Protein AF-A0A945WQ54-F1 (afdb_monomer_lite)

Structure (mmCIF, N/CA/C/O backbone):
data_AF-A0A945WQ54-F1
#
_entry.id   AF-A0A945WQ54-F1
#
loop_
_atom_site.group_PDB
_atom_site.id
_atom_site.type_symbol
_atom_site.label_atom_id
_atom_site.label_alt_id
_atom_site.label_comp_id
_atom_site.label_asym_id
_atom_site.label_entity_id
_atom_site.label_seq_id
_atom_site.pdbx_PDB_ins_code
_atom_site.Cartn_x
_atom_site.Cartn_y
_atom_site.Cartn_z
_atom_site.occupancy
_atom_site.B_iso_or_equiv
_atom_site.auth_seq_id
_atom_site.auth_comp_id
_atom_site.auth_asym_id
_atom_site.auth_atom_id
_atom_site.pdbx_PDB_model_num
ATOM 1 N N . MET A 1 1 ? -15.028 12.117 23.811 1.00 63.16 1 MET A N 1
ATOM 2 C CA . MET A 1 1 ? -15.767 10.843 23.907 1.00 63.16 1 MET A CA 1
ATOM 3 C C . MET A 1 1 ? -15.469 10.077 22.634 1.00 63.16 1 MET A C 1
ATOM 5 O O . MET A 1 1 ? -15.585 10.679 21.576 1.00 63.16 1 MET A O 1
ATOM 9 N N . THR A 1 2 ? -14.980 8.842 22.736 1.00 69.38 2 THR A N 1
ATOM 10 C CA . THR A 1 2 ? -14.666 7.992 21.578 1.00 69.38 2 THR A CA 1
ATOM 11 C C . THR A 1 2 ? -15.827 7.036 21.381 1.00 69.38 2 THR A C 1
ATOM 13 O O . THR A 1 2 ? -16.136 6.273 22.289 1.00 69.38 2 THR A O 1
ATOM 16 N N . THR A 1 3 ? -16.487 7.090 20.230 1.00 81.31 3 THR A N 1
ATOM 17 C CA . THR A 1 3 ? -17.668 6.252 19.987 1.00 81.31 3 THR A CA 1
ATOM 18 C C . THR A 1 3 ? -17.301 4.894 19.394 1.00 81.31 3 THR A C 1
ATOM 20 O O . THR A 1 3 ? -16.315 4.756 18.669 1.00 81.31 3 THR A O 1
ATOM 23 N N . ALA A 1 4 ? -18.127 3.883 19.672 1.00 82.81 4 ALA A N 1
ATOM 24 C CA . ALA A 1 4 ? -18.009 2.559 19.066 1.00 82.81 4 ALA A CA 1
ATOM 25 C C . ALA A 1 4 ? -17.990 2.628 17.527 1.00 82.81 4 ALA A C 1
ATOM 27 O O . ALA A 1 4 ? -17.163 1.991 16.875 1.00 82.81 4 ALA A O 1
ATOM 28 N N . GLU A 1 5 ? -18.857 3.464 16.950 1.00 84.94 5 GLU A N 1
ATOM 29 C CA . GLU A 1 5 ? -18.922 3.701 15.506 1.00 84.94 5 GLU A CA 1
ATOM 30 C C . GLU A 1 5 ? -17.626 4.282 14.938 1.00 84.94 5 GLU A C 1
ATOM 32 O O . GLU A 1 5 ? -17.179 3.833 13.886 1.00 84.94 5 GLU A O 1
ATOM 37 N N . GLU A 1 6 ? -16.977 5.227 15.627 1.00 84.69 6 GLU A N 1
ATOM 38 C CA . GLU A 1 6 ? -15.687 5.765 15.177 1.00 84.69 6 GLU A CA 1
ATOM 39 C C . GLU A 1 6 ? -14.599 4.691 15.114 1.00 84.69 6 GLU A C 1
ATOM 41 O O . GLU A 1 6 ? -13.815 4.671 14.166 1.00 84.69 6 GLU A O 1
ATOM 46 N N . VAL A 1 7 ? -14.543 3.802 16.109 1.00 86.50 7 VAL A N 1
ATOM 47 C CA . VAL A 1 7 ? -13.551 2.717 16.169 1.00 86.50 7 VAL A CA 1
ATOM 48 C C . VAL A 1 7 ? -13.781 1.717 15.035 1.00 86.50 7 VAL A C 1
ATOM 50 O O . VAL A 1 7 ? -12.836 1.335 14.345 1.00 86.50 7 VAL A O 1
ATOM 53 N N . ILE A 1 8 ? -15.039 1.347 14.791 1.00 87.19 8 ILE A N 1
ATOM 54 C CA . ILE A 1 8 ? -15.426 0.438 13.704 1.00 87.19 8 ILE A CA 1
ATOM 55 C C . ILE A 1 8 ? -15.123 1.073 12.341 1.00 87.19 8 ILE A C 1
ATOM 57 O O . ILE A 1 8 ? -14.485 0.449 11.495 1.00 87.19 8 ILE A O 1
ATOM 61 N N . ALA A 1 9 ? -15.500 2.339 12.144 1.00 87.81 9 ALA A N 1
ATOM 62 C CA . ALA A 1 9 ? -15.244 3.061 10.902 1.00 87.81 9 ALA A CA 1
ATOM 63 C C . ALA A 1 9 ? -13.743 3.249 10.633 1.00 87.81 9 ALA A C 1
ATOM 65 O O . ALA A 1 9 ? -13.315 3.256 9.477 1.00 87.81 9 ALA A O 1
ATOM 66 N N . LEU A 1 10 ? -12.932 3.411 11.68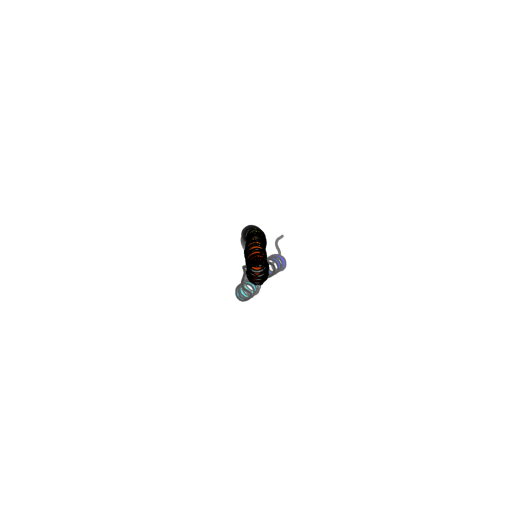4 1.00 87.50 10 LEU A N 1
ATOM 67 C CA . LEU A 1 10 ? -11.479 3.455 11.567 1.00 87.50 10 LEU A CA 1
ATOM 68 C C . LEU A 1 10 ? -10.925 2.088 11.151 1.00 87.50 10 LEU A C 1
ATOM 70 O O . LEU A 1 10 ? -10.121 2.032 10.225 1.00 87.50 10 LEU A O 1
ATOM 74 N N . ALA A 1 11 ? -11.394 0.999 11.765 1.00 86.06 11 ALA A N 1
ATOM 75 C CA . ALA A 1 11 ? -10.991 -0.357 11.400 1.00 86.06 11 ALA A CA 1
ATOM 76 C C . ALA A 1 11 ? -11.341 -0.702 9.938 1.00 86.06 11 ALA A C 1
ATOM 78 O O . ALA A 1 11 ? -10.499 -1.244 9.227 1.00 86.06 11 ALA A O 1
ATOM 79 N N . GLU A 1 12 ? -12.529 -0.315 9.453 1.00 87.50 12 GLU A N 1
ATOM 80 C CA . GLU A 1 12 ? -12.957 -0.512 8.054 1.00 87.50 12 GLU A CA 1
ATOM 81 C C . GLU A 1 12 ? -12.085 0.236 7.036 1.00 87.50 12 GLU A C 1
ATOM 83 O O . GLU A 1 12 ? -11.924 -0.205 5.897 1.00 87.50 12 GLU A O 1
ATOM 88 N N . LYS A 1 13 ? -11.507 1.373 7.435 1.00 85.94 13 LYS A N 1
ATOM 89 C CA . LYS A 1 13 ? -10.645 2.194 6.574 1.00 85.94 13 LYS A CA 1
ATOM 90 C C . LYS A 1 13 ? -9.205 1.700 6.503 1.00 85.94 13 LYS A C 1
ATOM 92 O O . LYS A 1 13 ? -8.454 2.214 5.676 1.00 85.94 13 LYS A O 1
ATOM 97 N N . ILE A 1 14 ? -8.805 0.750 7.348 1.00 83.81 14 ILE A N 1
ATOM 98 C CA . ILE A 1 14 ? -7.439 0.230 7.389 1.00 83.81 14 ILE A CA 1
ATOM 99 C C . ILE A 1 14 ? -7.369 -1.030 6.518 1.00 83.81 14 ILE A C 1
ATOM 101 O O . ILE A 1 14 ? -7.793 -2.096 6.958 1.00 83.81 14 ILE A O 1
ATOM 105 N N . PRO A 1 15 ? -6.789 -0.972 5.305 1.00 78.94 15 PRO A N 1
ATOM 106 C CA . PRO A 1 15 ? -6.704 -2.141 4.432 1.00 78.94 15 PRO A CA 1
ATOM 107 C C . PRO A 1 15 ? -5.845 -3.284 4.995 1.00 78.94 15 PRO A C 1
ATOM 109 O O . PRO A 1 15 ? -5.896 -4.390 4.467 1.00 78.94 15 PRO A O 1
ATOM 112 N N . ALA A 1 16 ? -5.041 -3.044 6.040 1.00 80.69 16 ALA A N 1
ATOM 113 C CA . ALA A 1 16 ? -4.315 -4.101 6.753 1.00 80.69 16 ALA A CA 1
ATOM 114 C C . ALA A 1 16 ? -5.228 -4.970 7.632 1.00 80.69 16 ALA A C 1
ATOM 116 O O . ALA A 1 16 ? -4.829 -6.077 7.990 1.00 80.69 16 ALA A O 1
ATOM 117 N N . ILE A 1 17 ? -6.420 -4.487 7.996 1.00 80.56 17 ILE A N 1
ATOM 118 C CA . ILE A 1 17 ? -7.337 -5.227 8.859 1.00 80.56 17 ILE A CA 1
ATOM 119 C C . ILE A 1 17 ? -8.259 -6.072 7.976 1.00 80.56 17 ILE A C 1
ATOM 121 O O . ILE A 1 17 ? -8.988 -5.534 7.140 1.00 80.56 17 ILE A O 1
ATOM 125 N N . PRO A 1 18 ? -8.240 -7.407 8.123 1.00 83.25 18 PRO A N 1
ATOM 126 C CA . PRO A 1 18 ? -9.113 -8.276 7.353 1.00 83.25 18 PRO A CA 1
ATOM 127 C C . PRO A 1 18 ? -10.572 -8.077 7.773 1.00 83.25 18 PRO A C 1
ATOM 129 O O . PRO A 1 18 ? -10.871 -7.851 8.943 1.00 83.25 18 PRO A O 1
ATOM 132 N N . LYS A 1 19 ? -11.501 -8.241 6.824 1.00 81.50 19 LYS A N 1
ATOM 133 C CA . LYS A 1 19 ? -12.945 -8.060 7.066 1.00 81.50 19 LYS A CA 1
ATOM 134 C C . LYS A 1 19 ? -13.477 -8.874 8.255 1.00 81.50 19 LYS A C 1
ATOM 136 O O . LYS A 1 19 ? -14.314 -8.369 8.987 1.00 81.50 19 LYS A O 1
ATOM 141 N N . GLY A 1 20 ? -12.948 -10.079 8.487 1.00 83.69 20 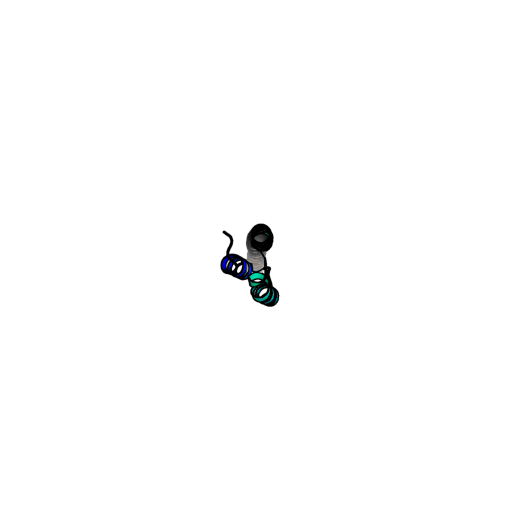GLY A N 1
ATOM 142 C CA . GLY A 1 20 ? -13.317 -10.899 9.649 1.00 83.69 20 GLY A CA 1
ATOM 143 C C . GLY A 1 20 ? -12.951 -10.252 10.990 1.00 83.69 20 GLY A C 1
ATOM 144 O O . GLY A 1 20 ? -13.774 -10.235 11.895 1.00 83.69 20 GLY A O 1
ATOM 145 N N . MET A 1 21 ? -11.776 -9.618 11.088 1.00 84.06 21 MET A N 1
ATOM 146 C CA . MET A 1 21 ? -11.399 -8.860 12.290 1.00 84.06 21 MET A CA 1
ATOM 147 C C . MET A 1 21 ? -12.266 -7.616 12.474 1.00 84.06 21 MET A C 1
ATOM 149 O O . MET A 1 21 ? -12.568 -7.245 13.601 1.00 84.06 21 MET A O 1
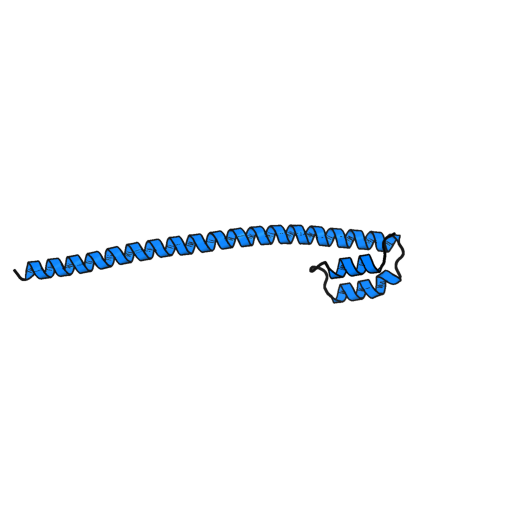ATOM 153 N N . VAL A 1 22 ? -12.685 -6.965 11.386 1.00 86.81 22 VAL A N 1
ATOM 154 C CA . VAL A 1 22 ? -13.627 -5.839 11.470 1.00 86.81 22 VAL A CA 1
ATOM 155 C C . VAL A 1 22 ? -14.977 -6.296 12.034 1.00 86.81 22 VAL A C 1
ATOM 157 O O . VAL A 1 22 ? -15.557 -5.591 12.857 1.00 86.81 22 VAL A O 1
ATOM 160 N N . GLU A 1 23 ? -15.474 -7.469 11.631 1.00 86.62 23 GLU A N 1
ATOM 161 C CA . GLU A 1 23 ? -16.701 -8.038 12.200 1.00 86.62 23 GLU A CA 1
ATOM 162 C C . GLU A 1 23 ? -16.543 -8.394 13.680 1.00 86.62 23 GLU A C 1
ATOM 164 O O . GLU A 1 23 ? -17.423 -8.059 14.471 1.00 86.62 23 GLU A O 1
ATOM 169 N N . GLU A 1 24 ? -15.412 -8.981 14.081 1.00 85.44 24 GLU A N 1
ATOM 170 C CA . GLU A 1 24 ? -15.114 -9.221 15.499 1.00 85.44 24 GLU A CA 1
ATOM 171 C C . GLU A 1 24 ? -15.101 -7.912 16.298 1.00 85.44 24 GLU A C 1
ATOM 173 O O . GLU A 1 24 ? -15.785 -7.803 17.313 1.00 85.44 24 GLU A O 1
ATOM 178 N N . ILE A 1 25 ? -14.421 -6.875 15.796 1.00 86.44 25 ILE A N 1
ATOM 179 C CA . ILE A 1 25 ? -14.410 -5.534 16.397 1.00 86.44 25 ILE A CA 1
ATOM 180 C C . ILE A 1 25 ? -15.841 -4.993 16.511 1.00 86.44 25 ILE A C 1
ATOM 182 O O . ILE A 1 25 ? -16.224 -4.490 17.562 1.00 86.44 25 ILE A O 1
ATOM 186 N N . ARG A 1 26 ? -16.677 -5.138 15.478 1.00 86.25 26 ARG A N 1
ATOM 187 C CA . ARG A 1 26 ? -18.074 -4.674 15.504 1.00 86.25 26 ARG A CA 1
ATOM 188 C C . ARG A 1 26 ? -18.916 -5.378 16.578 1.00 86.25 26 ARG A C 1
ATOM 190 O O . ARG A 1 26 ? -19.833 -4.758 17.112 1.00 86.25 26 ARG A O 1
ATOM 197 N N . ILE A 1 27 ? -18.616 -6.635 16.905 1.00 87.19 27 ILE A N 1
ATOM 198 C CA . ILE A 1 27 ? -19.312 -7.408 17.948 1.00 87.19 27 ILE A CA 1
ATOM 199 C C . ILE A 1 27 ? -18.792 -7.064 19.354 1.00 87.19 27 ILE A C 1
ATOM 201 O O . ILE A 1 27 ? -19.571 -7.068 20.314 1.00 87.19 27 ILE A O 1
ATOM 205 N N . ASP A 1 28 ? -17.494 -6.784 19.483 1.00 85.31 28 ASP A N 1
ATOM 206 C CA . ASP A 1 28 ? -16.817 -6.621 20.775 1.00 85.31 28 ASP A CA 1
ATOM 207 C C . ASP A 1 28 ? -16.840 -5.174 21.294 1.00 85.31 28 ASP A C 1
ATOM 209 O O . ASP A 1 28 ? -17.103 -4.934 22.471 1.00 85.31 28 ASP A O 1
ATOM 213 N N . VAL A 1 29 ? -16.670 -4.191 20.405 1.00 86.50 29 VAL A N 1
ATOM 214 C CA . VAL A 1 29 ? -16.652 -2.748 20.712 1.00 86.50 29 VAL A CA 1
ATOM 215 C C . VAL A 1 29 ? -17.893 -2.269 21.488 1.00 86.50 29 VAL A C 1
ATOM 217 O O . VAL A 1 29 ? -17.720 -1.508 22.438 1.00 86.50 29 VAL A O 1
ATOM 220 N N . PRO A 1 30 ? -19.133 -2.715 21.200 1.00 84.69 30 PRO A N 1
ATOM 221 C CA . PRO A 1 30 ? -20.310 -2.335 21.992 1.00 84.69 30 PRO A CA 1
ATOM 222 C C . PRO A 1 30 ? -20.289 -2.819 23.451 1.00 84.69 30 PRO A C 1
ATOM 224 O O . PRO A 1 30 ? -21.077 -2.338 24.260 1.00 84.69 30 PRO A O 1
ATOM 227 N N . LYS A 1 31 ? -19.432 -3.792 23.787 1.00 87.94 31 LYS A N 1
ATOM 228 C CA . LYS A 1 31 ? -19.278 -4.351 25.140 1.00 87.94 31 LYS A CA 1
ATOM 229 C C . LYS A 1 31 ? -18.081 -3.753 25.887 1.00 87.94 31 LYS A C 1
ATOM 231 O O . LYS A 1 31 ? -17.879 -4.075 27.056 1.00 87.94 31 LYS A O 1
ATOM 236 N N . MET A 1 32 ? -17.284 -2.923 25.216 1.00 86.00 32 MET A N 1
ATOM 237 C CA . MET A 1 32 ? -16.084 -2.303 25.767 1.00 86.00 32 MET A CA 1
ATOM 238 C C . MET A 1 32 ? -16.407 -1.029 26.547 1.00 86.00 32 MET A C 1
ATOM 240 O O . MET A 1 32 ? -17.346 -0.300 26.232 1.00 86.00 32 MET A O 1
ATOM 244 N N . THR A 1 33 ? -15.584 -0.733 27.551 1.00 88.00 33 THR A N 1
ATOM 245 C CA . THR A 1 33 ? -15.619 0.556 28.253 1.00 88.00 33 THR A CA 1
ATOM 246 C C . THR A 1 33 ? -14.963 1.657 27.417 1.00 88.00 33 THR A C 1
ATOM 248 O O . THR A 1 33 ? -14.154 1.376 26.531 1.00 88.00 33 THR A O 1
ATOM 251 N N . ASP A 1 34 ? -15.240 2.927 27.724 1.00 84.44 34 ASP A N 1
ATOM 252 C CA . ASP A 1 34 ? -14.605 4.076 27.058 1.00 84.44 34 ASP A CA 1
ATOM 253 C C . ASP A 1 34 ? -13.067 4.002 27.043 1.00 84.44 34 ASP A C 1
ATOM 255 O O . ASP A 1 34 ? -12.430 4.391 26.064 1.00 84.44 34 ASP A O 1
ATOM 259 N N . GLU A 1 35 ? -12.457 3.461 28.101 1.00 85.69 35 GLU A N 1
ATOM 260 C CA . GLU A 1 35 ? -11.004 3.282 28.212 1.00 85.69 35 GLU A CA 1
ATOM 261 C C . GLU A 1 35 ? -10.475 2.218 27.236 1.00 85.69 35 GLU A C 1
ATOM 263 O O . GLU A 1 35 ? -9.442 2.399 26.580 1.00 85.69 35 GLU A O 1
ATOM 268 N N . GLN A 1 36 ? -11.217 1.120 27.078 1.00 85.69 36 GLN A N 1
ATOM 269 C CA . GLN A 1 36 ? -10.899 0.069 26.114 1.00 85.69 36 GLN A CA 1
ATOM 270 C C . GLN A 1 36 ? -11.102 0.556 24.676 1.00 85.69 36 GLN A C 1
ATOM 272 O O . GLN A 1 36 ? -10.257 0.298 23.818 1.00 85.69 36 GLN A O 1
ATOM 277 N N . LEU A 1 37 ? -12.167 1.324 24.428 1.00 86.06 37 LEU A N 1
ATOM 278 C CA . LEU A 1 37 ? -12.436 1.966 23.141 1.00 86.06 37 LEU A CA 1
ATOM 279 C C . LEU A 1 37 ? -11.331 2.953 22.759 1.00 86.06 37 LEU A C 1
ATOM 281 O O . LEU A 1 37 ? -10.864 2.939 21.620 1.00 86.06 37 LEU A O 1
ATOM 285 N N . ALA A 1 38 ? -10.869 3.775 23.705 1.00 84.50 38 ALA A N 1
ATOM 286 C CA . ALA A 1 38 ? -9.756 4.695 23.491 1.00 84.50 38 ALA A CA 1
ATOM 287 C C . ALA A 1 38 ? -8.456 3.946 23.153 1.00 84.50 38 ALA A C 1
ATOM 289 O O . ALA A 1 38 ? -7.793 4.271 22.168 1.00 84.50 38 ALA A O 1
ATOM 290 N N . THR A 1 39 ? -8.141 2.890 23.907 1.00 87.12 39 THR A N 1
ATOM 291 C CA . THR A 1 39 ? -6.955 2.053 23.668 1.00 87.12 39 THR A CA 1
ATOM 292 C C . THR A 1 39 ? -7.007 1.365 22.302 1.00 87.12 39 THR A C 1
ATOM 294 O O . THR A 1 39 ? -6.009 1.307 21.581 1.00 87.12 39 THR A O 1
ATOM 297 N N . LEU A 1 40 ? -8.171 0.835 21.922 1.00 87.19 40 LEU A N 1
ATOM 298 C CA . LEU A 1 40 ? -8.362 0.179 20.633 1.00 87.19 40 LEU A CA 1
ATOM 299 C C . LEU A 1 40 ? -8.250 1.180 19.478 1.00 87.19 40 LEU A C 1
ATOM 301 O O . LEU A 1 40 ? -7.554 0.898 18.504 1.00 87.19 40 LEU A O 1
ATOM 305 N N . LYS A 1 41 ? -8.852 2.369 19.612 1.00 85.94 41 LYS A N 1
ATOM 306 C CA . LYS A 1 41 ? -8.715 3.462 18.640 1.00 85.94 41 LYS A CA 1
ATOM 307 C C . LYS A 1 41 ? -7.250 3.831 18.415 1.00 85.94 41 LYS A C 1
ATOM 309 O O . LYS A 1 41 ? -6.813 3.865 17.270 1.00 85.94 41 LYS A O 1
ATOM 314 N N . GLU A 1 42 ? -6.476 4.017 19.482 1.00 88.25 42 GLU A N 1
ATOM 315 C CA . GLU A 1 42 ? -5.054 4.365 19.382 1.00 88.25 42 GLU A CA 1
ATOM 316 C C . GLU A 1 42 ? -4.242 3.277 18.657 1.00 88.25 42 GLU A C 1
ATOM 318 O O . GLU A 1 42 ? -3.423 3.577 17.782 1.00 88.25 42 GLU A O 1
ATOM 323 N N . LYS A 1 43 ? -4.507 1.996 18.952 1.00 87.12 43 LYS A N 1
ATOM 324 C CA . LYS A 1 43 ? -3.876 0.875 18.238 1.00 87.12 43 LYS A CA 1
ATOM 325 C C . LYS A 1 43 ? -4.211 0.887 16.748 1.00 87.12 43 LYS A C 1
ATOM 327 O O . LYS A 1 43 ? -3.310 0.723 15.928 1.00 87.12 43 LYS A O 1
ATOM 332 N N . LEU A 1 44 ? -5.478 1.102 16.395 1.00 88.00 44 LEU A N 1
ATOM 333 C CA . LEU A 1 44 ? -5.920 1.197 15.002 1.00 88.00 44 LEU A CA 1
ATOM 334 C C . LEU A 1 44 ? -5.265 2.387 14.284 1.00 88.00 44 LEU A C 1
ATOM 336 O O . LEU A 1 44 ? -4.767 2.230 13.172 1.00 88.00 44 LEU A O 1
ATOM 340 N N . GLU A 1 45 ? -5.183 3.555 14.925 1.00 86.88 45 GLU A N 1
ATOM 341 C CA . GLU A 1 45 ? -4.499 4.728 14.366 1.00 86.88 45 GLU A CA 1
ATOM 342 C C . GLU A 1 45 ? -3.005 4.474 14.137 1.00 86.88 45 GLU A C 1
ATOM 344 O O . GLU A 1 45 ? -2.455 4.879 13.110 1.00 86.88 45 GLU A O 1
ATOM 349 N N . ASN A 1 46 ? -2.343 3.765 15.052 1.00 88.19 46 ASN A N 1
ATOM 350 C CA . ASN A 1 46 ? -0.948 3.373 14.876 1.00 88.19 46 ASN A CA 1
ATOM 351 C C . ASN A 1 46 ? -0.769 2.395 13.709 1.00 88.19 46 ASN A C 1
ATOM 353 O O . ASN A 1 46 ? 0.127 2.596 12.888 1.00 88.19 46 ASN A O 1
ATOM 357 N N . ILE A 1 47 ? -1.644 1.393 13.569 1.00 84.38 47 ILE A N 1
ATOM 358 C CA . ILE A 1 47 ? -1.625 0.477 12.415 1.00 84.38 47 ILE A CA 1
ATOM 359 C C . ILE A 1 47 ? -1.827 1.261 11.109 1.00 84.38 47 ILE A C 1
ATOM 361 O O . ILE A 1 47 ? -1.083 1.057 10.149 1.00 84.38 47 ILE A O 1
ATOM 365 N N . ALA A 1 48 ? -2.776 2.201 11.079 1.00 83.62 48 ALA A N 1
ATOM 366 C CA . ALA A 1 48 ? -3.030 3.054 9.920 1.00 83.62 48 ALA A CA 1
ATOM 367 C C . ALA A 1 48 ? -1.799 3.895 9.532 1.00 83.62 48 ALA A C 1
ATOM 369 O O . ALA A 1 48 ? -1.453 3.984 8.351 1.00 83.62 48 ALA A O 1
ATOM 370 N N . LYS A 1 49 ? -1.111 4.492 10.517 1.00 84.88 49 LYS A N 1
ATOM 371 C CA . LYS A 1 49 ? 0.119 5.273 10.297 1.00 84.88 49 LYS A CA 1
ATOM 372 C C . LYS A 1 49 ? 1.248 4.413 9.737 1.00 84.88 49 LYS A C 1
ATOM 374 O O . LYS A 1 49 ? 1.850 4.796 8.735 1.00 84.88 49 LYS A O 1
ATOM 379 N N . ILE A 1 50 ? 1.494 3.249 10.341 1.00 83.75 50 ILE A N 1
ATOM 380 C CA . ILE A 1 50 ? 2.529 2.308 9.892 1.00 83.75 50 ILE A CA 1
ATOM 381 C C . ILE A 1 50 ? 2.243 1.863 8.455 1.00 83.75 50 ILE A C 1
ATOM 383 O O . ILE A 1 50 ? 3.131 1.891 7.604 1.00 83.75 50 ILE A O 1
ATOM 387 N N . GLN A 1 51 ? 0.990 1.523 8.146 1.00 80.19 51 GLN A N 1
ATOM 388 C CA . GLN A 1 51 ? 0.606 1.116 6.800 1.00 80.19 51 GLN A CA 1
ATOM 389 C C . GLN A 1 51 ? 0.781 2.242 5.773 1.00 80.19 51 GLN A C 1
ATOM 391 O O . GLN A 1 51 ? 1.229 1.982 4.656 1.00 80.19 51 GLN A O 1
ATOM 396 N N . LEU A 1 52 ? 0.452 3.490 6.122 1.00 77.62 52 LEU A N 1
ATOM 397 C CA . LEU A 1 52 ? 0.683 4.644 5.249 1.00 77.62 52 LEU A CA 1
ATOM 398 C C . LEU A 1 52 ? 2.171 4.852 4.951 1.00 77.62 52 LEU A C 1
ATOM 400 O O . LEU A 1 52 ? 2.525 5.183 3.818 1.00 77.62 52 LEU A O 1
ATOM 404 N N . GLU A 1 53 ? 3.039 4.667 5.942 1.00 78.69 53 GLU A N 1
ATOM 405 C CA . GLU A 1 53 ? 4.485 4.808 5.778 1.00 78.69 53 GLU A CA 1
ATOM 406 C C . GLU A 1 53 ? 5.081 3.680 4.916 1.00 78.69 53 GLU A C 1
ATOM 408 O O . GLU A 1 53 ? 5.776 3.966 3.936 1.00 78.69 53 GLU A O 1
ATOM 413 N N . ASP A 1 54 ? 4.704 2.422 5.174 1.00 77.25 54 ASP A N 1
ATOM 414 C CA . ASP A 1 54 ? 5.082 1.258 4.353 1.00 77.25 54 ASP A CA 1
ATOM 415 C C . ASP A 1 54 ? 4.582 1.402 2.904 1.00 77.25 54 ASP A C 1
ATOM 417 O O . ASP A 1 54 ? 5.317 1.182 1.937 1.00 77.25 54 ASP A O 1
ATOM 421 N N . THR A 1 55 ? 3.346 1.880 2.727 1.00 74.31 55 THR A N 1
ATOM 422 C CA . THR A 1 55 ? 2.767 2.143 1.402 1.00 74.31 55 THR A CA 1
ATOM 423 C C . THR A 1 55 ? 3.543 3.234 0.663 1.00 74.31 55 THR A C 1
ATOM 425 O O . THR A 1 55 ? 3.823 3.088 -0.528 1.00 74.31 55 THR A O 1
ATOM 428 N N . LYS A 1 56 ? 3.948 4.316 1.344 1.00 73.88 56 LYS A N 1
ATOM 429 C CA . LYS A 1 56 ? 4.784 5.372 0.746 1.00 73.88 56 LYS A CA 1
ATOM 430 C C . LYS A 1 56 ? 6.150 4.840 0.317 1.00 73.88 56 LYS A C 1
ATOM 432 O O . LYS A 1 56 ? 6.588 5.157 -0.790 1.00 73.88 56 LYS A O 1
ATOM 437 N N . GLN A 1 57 ? 6.797 4.013 1.141 1.00 72.19 57 GLN A N 1
ATOM 438 C CA . GLN A 1 57 ? 8.061 3.368 0.775 1.00 72.19 57 GLN A CA 1
ATOM 439 C C . GLN A 1 57 ? 7.901 2.453 -0.443 1.00 72.19 57 GLN A C 1
ATOM 441 O O . GLN A 1 57 ? 8.683 2.549 -1.392 1.00 72.19 57 GLN A O 1
ATOM 446 N N . LYS A 1 58 ? 6.846 1.631 -0.487 1.00 66.06 58 LYS A N 1
ATOM 447 C CA . LYS A 1 58 ? 6.548 0.786 -1.653 1.00 66.06 58 LYS A CA 1
ATOM 448 C C . LYS A 1 58 ? 6.307 1.617 -2.910 1.00 66.06 58 LYS A C 1
ATOM 450 O O . LYS A 1 58 ? 6.912 1.340 -3.942 1.00 66.06 58 LYS A O 1
ATOM 455 N N . ILE A 1 59 ? 5.497 2.675 -2.839 1.00 69.69 59 ILE A N 1
ATOM 456 C CA . ILE A 1 59 ? 5.257 3.577 -3.980 1.00 69.69 59 ILE A CA 1
ATOM 457 C C . ILE A 1 59 ? 6.570 4.197 -4.482 1.00 69.69 59 ILE A C 1
ATOM 459 O O . ILE A 1 59 ? 6.781 4.285 -5.695 1.00 69.69 59 ILE A O 1
ATOM 463 N N . ALA A 1 60 ? 7.469 4.600 -3.580 1.00 64.81 60 ALA A N 1
ATOM 464 C CA . ALA A 1 60 ? 8.774 5.143 -3.947 1.00 64.81 60 ALA A CA 1
ATOM 465 C C . ALA A 1 60 ? 9.641 4.114 -4.698 1.00 64.81 60 ALA A C 1
ATOM 467 O O . ALA A 1 60 ? 10.190 4.436 -5.755 1.00 64.81 60 ALA A O 1
ATOM 468 N N . LEU A 1 61 ? 9.691 2.866 -4.221 1.00 63.81 61 LEU A N 1
ATOM 469 C CA . LEU A 1 61 ? 10.403 1.766 -4.884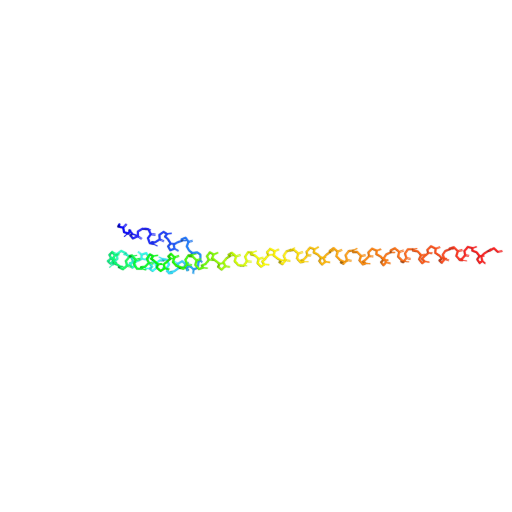 1.00 63.81 61 LEU A CA 1
ATOM 470 C C . LEU A 1 61 ? 9.819 1.458 -6.271 1.00 63.81 61 LEU A C 1
ATOM 472 O O . LEU A 1 61 ? 10.561 1.380 -7.251 1.00 63.81 61 LEU A O 1
ATOM 476 N N . PHE A 1 62 ? 8.490 1.379 -6.394 1.00 63.41 62 PHE A N 1
ATOM 477 C CA . PHE A 1 62 ? 7.814 1.160 -7.679 1.00 63.41 62 PHE A CA 1
ATOM 478 C C . PHE A 1 62 ? 8.077 2.293 -8.682 1.00 63.41 62 PHE A C 1
ATOM 480 O O . PHE A 1 62 ? 8.266 2.046 -9.878 1.00 63.41 62 PHE A O 1
ATOM 487 N N . LYS A 1 63 ? 8.125 3.547 -8.216 1.00 63.06 63 LYS A N 1
ATOM 488 C CA . LYS A 1 63 ? 8.456 4.704 -9.061 1.00 63.06 63 LYS A CA 1
ATOM 489 C C . LYS A 1 63 ? 9.906 4.647 -9.549 1.00 63.06 63 LYS A C 1
ATOM 491 O O . LYS A 1 63 ? 10.145 4.921 -10.726 1.00 63.06 63 LYS A O 1
ATOM 496 N N . GLY A 1 64 ? 10.841 4.249 -8.684 1.00 64.56 64 GLY A N 1
ATOM 497 C CA . GLY A 1 64 ? 12.239 3.999 -9.053 1.00 64.56 64 GLY A CA 1
ATOM 498 C C . GLY A 1 64 ? 12.372 2.893 -10.103 1.00 64.56 64 GLY A C 1
ATOM 499 O O . GLY A 1 64 ? 13.020 3.086 -11.131 1.00 64.56 64 GLY A O 1
ATOM 500 N N . PHE A 1 65 ? 11.656 1.784 -9.916 1.00 62.91 65 PHE A N 1
ATOM 501 C CA . PHE A 1 65 ? 11.669 0.645 -10.835 1.00 62.91 65 PHE A CA 1
ATOM 502 C C . PHE A 1 65 ? 11.121 0.999 -12.229 1.00 62.91 65 PHE A C 1
ATOM 504 O O . PHE A 1 65 ? 11.708 0.648 -13.252 1.00 62.91 65 PHE A O 1
ATOM 511 N N . LYS A 1 66 ? 10.040 1.791 -12.301 1.00 60.69 66 LYS A N 1
ATOM 512 C CA . LYS A 1 66 ? 9.483 2.288 -13.576 1.00 60.69 66 LYS A CA 1
ATOM 513 C C . LYS A 1 66 ? 10.450 3.217 -14.324 1.00 60.69 66 LYS A C 1
ATOM 515 O O . LYS A 1 66 ? 10.404 3.286 -15.554 1.00 60.69 66 LYS A O 1
ATOM 520 N N . GLY A 1 67 ? 11.301 3.944 -13.597 1.00 61.31 67 GLY A N 1
ATOM 521 C CA . GLY A 1 67 ? 12.381 4.750 -14.169 1.00 61.31 67 GLY A CA 1
ATOM 522 C C . GLY A 1 67 ? 13.471 3.887 -14.807 1.00 61.31 67 GLY A C 1
ATOM 523 O O . GLY A 1 67 ? 13.866 4.150 -15.941 1.00 61.31 67 GLY A O 1
ATOM 524 N N . HIS A 1 68 ? 13.878 2.820 -14.118 1.00 63.31 68 HIS A N 1
ATOM 525 C CA . HIS A 1 68 ? 14.893 1.874 -14.587 1.00 63.31 68 HIS A CA 1
ATOM 526 C C . HIS A 1 68 ? 14.450 1.135 -15.860 1.00 63.31 68 HIS A C 1
ATOM 528 O O . HIS A 1 68 ? 15.141 1.170 -16.876 1.00 63.31 68 HIS A O 1
ATOM 534 N N . LEU A 1 69 ? 13.210 0.634 -15.873 1.00 60.88 69 LEU A N 1
ATOM 535 C CA . LEU A 1 69 ? 12.639 -0.075 -17.025 1.00 60.88 69 LEU A CA 1
ATOM 536 C C . LEU A 1 69 ? 12.572 0.786 -18.303 1.00 60.88 69 LEU A C 1
ATOM 538 O O . LEU A 1 69 ? 12.643 0.278 -19.423 1.00 60.88 69 LEU A O 1
ATOM 542 N N . LYS A 1 70 ? 12.409 2.110 -18.154 1.00 61.28 70 LYS A N 1
ATOM 543 C CA . LYS A 1 70 ? 12.448 3.060 -19.279 1.00 61.28 70 LYS A CA 1
ATOM 544 C C . LYS A 1 70 ? 13.870 3.340 -19.764 1.00 61.28 70 LYS A C 1
ATOM 546 O O . LYS A 1 70 ? 14.042 3.632 -20.947 1.00 61.28 70 LYS A O 1
ATOM 551 N N . ALA A 1 71 ? 14.859 3.293 -18.875 1.00 62.84 71 ALA A N 1
ATOM 552 C CA . ALA A 1 71 ? 16.259 3.497 -19.224 1.00 62.84 71 ALA A CA 1
ATOM 553 C C . ALA A 1 71 ? 16.814 2.294 -20.004 1.00 62.84 71 ALA A C 1
ATOM 555 O O . ALA A 1 71 ? 17.417 2.490 -21.058 1.00 62.84 71 ALA A O 1
ATOM 556 N N . GLU A 1 72 ? 16.508 1.072 -19.563 1.00 60.28 72 GLU A N 1
ATOM 557 C CA . GLU A 1 72 ? 16.938 -0.174 -20.216 1.00 60.28 72 GLU A CA 1
ATOM 558 C C . GLU A 1 72 ? 16.367 -0.301 -21.637 1.00 60.28 72 GLU A C 1
ATOM 560 O O . GLU A 1 72 ? 17.123 -0.452 -22.596 1.00 60.28 72 GLU A O 1
ATOM 565 N N . LYS A 1 73 ? 15.060 -0.056 -21.827 1.00 62.50 73 LYS A N 1
ATOM 566 C CA . LYS A 1 73 ? 14.447 -0.039 -23.172 1.00 62.50 73 LYS A CA 1
ATOM 567 C C . LYS A 1 73 ? 15.025 1.023 -24.112 1.00 62.50 73 LYS A C 1
ATOM 569 O O . LYS A 1 73 ? 14.926 0.883 -25.329 1.00 62.50 73 LYS A O 1
ATOM 574 N N . LYS A 1 74 ? 15.587 2.118 -23.586 1.00 67.19 74 LYS A N 1
ATOM 575 C CA . LYS A 1 74 ? 16.216 3.175 -24.399 1.00 67.19 74 LYS A CA 1
ATOM 576 C C . LYS A 1 74 ? 17.666 2.837 -24.759 1.00 67.19 74 LYS A C 1
ATOM 578 O O . LYS A 1 74 ? 18.121 3.257 -25.823 1.00 67.19 74 LYS A O 1
ATOM 583 N N . ALA A 1 75 ? 18.372 2.114 -23.893 1.00 64.75 75 ALA A N 1
ATOM 584 C CA . ALA A 1 75 ? 19.717 1.614 -24.160 1.00 64.75 75 ALA A CA 1
ATOM 585 C C . ALA A 1 75 ? 19.692 0.517 -25.235 1.00 64.75 75 ALA A C 1
ATOM 587 O O . ALA A 1 75 ? 20.370 0.656 -26.249 1.00 64.75 75 ALA A O 1
ATOM 588 N N . GLU A 1 76 ? 18.798 -0.462 -25.096 1.00 60.62 76 GLU A N 1
ATOM 589 C CA . GLU A 1 76 ? 18.643 -1.574 -26.045 1.00 60.62 76 GLU A CA 1
ATOM 590 C C . GLU A 1 76 ? 18.291 -1.083 -27.462 1.00 60.62 76 GLU A C 1
ATOM 592 O O . GLU A 1 76 ? 18.886 -1.494 -28.457 1.00 60.62 76 GLU A O 1
ATOM 597 N N . LYS A 1 77 ? 17.405 -0.081 -27.566 1.00 70.44 77 LYS A N 1
ATOM 598 C CA . LYS A 1 77 ? 17.031 0.515 -28.859 1.00 70.44 77 LYS A CA 1
ATOM 599 C C . LYS A 1 77 ? 18.189 1.252 -29.549 1.00 70.44 77 LYS A C 1
ATOM 601 O O . LYS A 1 77 ? 18.173 1.391 -30.767 1.00 70.44 77 LYS A O 1
ATOM 606 N N . ARG A 1 78 ? 19.173 1.757 -28.793 1.00 69.19 78 ARG A N 1
ATOM 607 C CA . ARG A 1 78 ? 20.352 2.451 -29.343 1.00 69.19 78 ARG A CA 1
ATOM 608 C C . ARG A 1 78 ? 21.409 1.488 -29.873 1.00 69.19 78 ARG A C 1
ATOM 610 O O . ARG A 1 78 ? 22.104 1.856 -30.814 1.00 69.19 78 ARG A O 1
ATOM 617 N N . GLU A 1 79 ? 21.551 0.308 -29.281 1.00 69.56 79 GLU A N 1
ATOM 618 C CA . GLU A 1 79 ? 22.492 -0.704 -29.775 1.00 69.56 79 GLU A CA 1
ATOM 619 C C . GLU A 1 79 ? 21.968 -1.369 -31.047 1.00 69.56 79 GLU A C 1
ATOM 621 O O . GLU A 1 79 ? 22.698 -1.430 -32.034 1.00 69.56 79 GLU A O 1
ATOM 626 N N . ALA A 1 80 ? 20.673 -1.703 -31.086 1.00 72.81 80 ALA A N 1
ATOM 627 C CA . ALA A 1 80 ? 20.032 -2.250 -32.283 1.00 72.81 80 ALA A CA 1
ATOM 628 C C . ALA A 1 80 ? 20.146 -1.317 -33.509 1.00 72.81 80 ALA A C 1
ATOM 630 O O . ALA A 1 80 ? 20.440 -1.775 -34.608 1.00 72.81 80 ALA A O 1
ATOM 631 N N . LEU A 1 81 ? 19.987 0.001 -33.322 1.00 72.44 81 LEU A N 1
ATOM 632 C CA . LEU A 1 81 ? 20.144 0.996 -34.396 1.00 72.44 81 LEU A CA 1
ATOM 633 C C . LEU A 1 81 ? 21.577 1.051 -34.954 1.00 72.44 81 LEU A C 1
ATOM 635 O O . LEU A 1 81 ? 21.763 1.132 -36.163 1.00 72.44 81 LEU A O 1
ATOM 639 N N . LYS A 1 82 ? 22.595 0.958 -34.089 1.00 74.00 82 LYS A N 1
ATOM 640 C CA . LYS A 1 82 ? 24.002 0.971 -34.523 1.00 74.00 82 LYS A CA 1
ATOM 641 C C . LYS A 1 82 ? 24.400 -0.301 -35.270 1.00 74.00 82 LYS A C 1
ATOM 643 O O . LYS A 1 82 ? 25.241 -0.238 -36.165 1.00 74.00 82 LYS A O 1
ATOM 648 N N . GLU A 1 83 ? 23.851 -1.445 -34.876 1.00 74.62 83 GLU A N 1
ATOM 649 C CA . GLU A 1 83 ? 24.101 -2.722 -35.549 1.00 74.62 83 GLU A CA 1
ATOM 650 C C . GLU A 1 83 ? 23.399 -2.790 -36.912 1.00 74.62 83 GLU A C 1
ATOM 652 O O . GLU A 1 83 ? 23.989 -3.259 -37.890 1.00 74.62 83 GLU A O 1
ATOM 657 N N . GLN A 1 84 ? 22.197 -2.213 -37.008 1.00 77.31 84 GLN A N 1
ATOM 658 C CA . GLN A 1 84 ? 21.484 -2.049 -38.272 1.00 77.31 84 GLN A CA 1
ATOM 659 C C . GLN A 1 84 ? 22.253 -1.134 -39.246 1.00 77.31 84 GLN A C 1
ATOM 661 O O . GLN A 1 84 ? 22.567 -1.571 -40.351 1.00 77.31 84 GLN A O 1
ATOM 666 N N . GLU A 1 85 ? 22.678 0.064 -38.819 1.00 78.75 85 GLU A N 1
ATOM 667 C CA . GLU A 1 85 ? 23.442 0.996 -39.675 1.00 78.75 85 GLU A CA 1
ATOM 668 C C . GLU A 1 85 ? 24.775 0.408 -40.176 1.00 78.75 85 GLU A C 1
ATOM 670 O O . GLU A 1 85 ? 25.210 0.685 -41.295 1.00 78.75 85 GLU A O 1
ATOM 675 N N . LYS A 1 86 ? 25.457 -0.409 -39.359 1.00 81.50 86 LYS A N 1
ATOM 676 C CA . LYS A 1 86 ? 26.679 -1.108 -39.792 1.00 81.50 86 LYS A CA 1
ATOM 677 C C . LYS A 1 86 ? 26.390 -2.164 -40.849 1.00 81.50 86 LYS A C 1
ATOM 679 O O . LYS A 1 86 ? 27.155 -2.273 -41.803 1.00 81.50 86 LYS A O 1
ATOM 684 N N . SER A 1 87 ? 25.320 -2.929 -40.666 1.00 77.50 87 SER A N 1
ATOM 685 C CA . SER A 1 87 ? 24.938 -3.988 -41.599 1.00 77.50 87 SER A CA 1
ATOM 686 C C . SER A 1 87 ? 24.53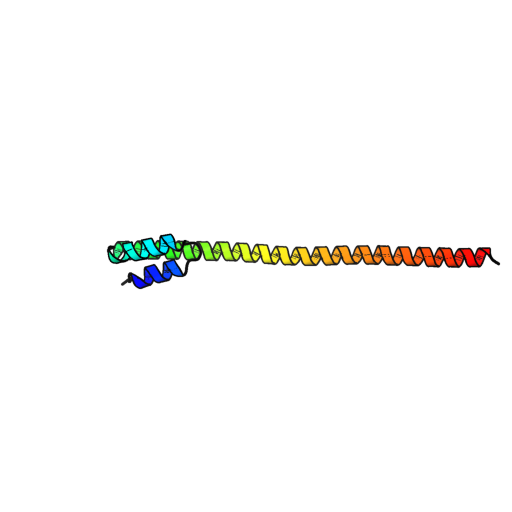5 -3.405 -42.954 1.00 77.50 87 SER A C 1
ATOM 688 O O . SER A 1 87 ? 24.987 -3.899 -43.981 1.00 77.50 87 SER A O 1
ATOM 690 N N . GLU A 1 88 ? 23.785 -2.298 -42.964 1.00 81.75 88 GLU A N 1
ATOM 691 C CA . GLU A 1 88 ? 23.417 -1.586 -44.197 1.00 81.75 88 GLU A CA 1
ATOM 692 C C . GLU A 1 88 ? 24.653 -1.070 -44.951 1.00 81.75 88 GLU A C 1
ATOM 694 O O . GLU A 1 88 ? 24.781 -1.280 -46.155 1.00 81.75 88 GLU A O 1
ATOM 699 N N . ARG A 1 89 ? 25.632 -0.499 -44.236 1.00 85.44 89 ARG A N 1
ATOM 700 C CA . ARG A 1 89 ? 26.902 -0.052 -44.833 1.00 85.44 89 ARG A CA 1
ATOM 701 C C . ARG A 1 89 ? 27.740 -1.176 -45.440 1.00 85.44 89 ARG A C 1
ATOM 703 O O . ARG A 1 89 ? 28.437 -0.931 -46.417 1.00 85.44 89 ARG A O 1
ATOM 710 N N . ILE A 1 90 ? 27.728 -2.375 -44.859 1.00 84.38 90 ILE A N 1
ATOM 711 C CA . ILE A 1 90 ? 28.490 -3.517 -45.392 1.00 84.38 90 ILE A CA 1
ATOM 712 C C . ILE A 1 90 ? 27.892 -3.976 -46.724 1.00 84.38 90 ILE A C 1
ATOM 714 O O . ILE A 1 90 ? 28.638 -4.174 -47.677 1.00 84.38 90 ILE A O 1
ATOM 718 N N . VAL A 1 91 ? 26.562 -4.064 -46.809 1.00 85.25 91 VAL A N 1
ATOM 719 C CA . VAL A 1 91 ? 25.862 -4.433 -48.050 1.00 85.25 91 VAL A CA 1
ATOM 720 C C . VAL A 1 91 ? 26.141 -3.417 -49.160 1.00 85.25 91 VAL A C 1
ATOM 722 O O . VAL A 1 91 ? 26.450 -3.806 -50.284 1.00 85.25 91 VAL A O 1
ATOM 725 N N . GLU A 1 92 ? 26.104 -2.120 -48.840 1.00 83.62 92 GLU A N 1
ATOM 726 C CA . GLU A 1 92 ? 26.390 -1.049 -49.805 1.00 83.62 92 GLU A CA 1
ATOM 727 C C . GLU A 1 92 ? 27.842 -1.114 -50.323 1.00 83.62 92 GLU A C 1
ATOM 729 O O . GLU A 1 92 ? 28.101 -0.925 -51.513 1.00 83.62 92 GLU A O 1
ATOM 734 N N . LEU A 1 93 ? 28.798 -1.450 -49.447 1.00 86.06 93 LEU A N 1
ATOM 735 C CA . LEU A 1 93 ? 30.204 -1.632 -49.820 1.00 86.06 93 LEU A CA 1
ATOM 736 C C . LEU A 1 93 ? 30.445 -2.906 -50.646 1.00 86.06 93 LEU A C 1
ATOM 738 O O . LEU A 1 93 ? 31.236 -2.863 -51.587 1.00 86.06 93 LEU A O 1
ATOM 742 N N . GLU A 1 94 ? 29.776 -4.021 -50.337 1.00 83.50 94 GLU A N 1
ATOM 743 C CA . GLU A 1 94 ? 29.845 -5.241 -51.158 1.00 83.50 94 GLU A CA 1
ATOM 744 C C . GLU A 1 94 ? 29.278 -5.013 -52.564 1.00 83.50 94 GLU A C 1
ATOM 746 O O . GLU A 1 94 ? 29.869 -5.462 -53.549 1.00 83.50 94 GLU A O 1
ATOM 751 N N . GLU A 1 95 ? 28.164 -4.286 -52.686 1.00 85.44 95 GLU A N 1
ATOM 752 C CA . GLU A 1 95 ? 27.571 -3.967 -53.987 1.00 85.44 95 GLU A CA 1
ATOM 753 C C . GLU A 1 95 ? 28.483 -3.046 -54.814 1.00 85.44 95 GLU A C 1
ATOM 755 O O . GLU A 1 95 ? 28.725 -3.312 -55.995 1.00 85.44 95 GLU A O 1
ATOM 760 N N . ALA A 1 96 ? 29.078 -2.027 -54.185 1.00 84.94 96 ALA A N 1
ATOM 761 C CA . ALA A 1 96 ? 30.052 -1.148 -54.830 1.00 84.94 96 ALA A CA 1
ATOM 762 C C . ALA A 1 96 ? 31.316 -1.900 -55.291 1.00 84.94 96 ALA A C 1
ATOM 764 O O . ALA A 1 96 ? 31.798 -1.672 -56.402 1.00 84.94 96 ALA A O 1
ATOM 765 N N . GLN A 1 97 ? 31.834 -2.830 -54.479 1.00 84.44 97 GLN A N 1
ATOM 766 C CA . GLN A 1 97 ? 32.982 -3.664 -54.848 1.00 84.44 97 GLN A CA 1
ATOM 767 C C . GLN A 1 97 ? 32.652 -4.584 -56.029 1.00 84.44 97 GLN A C 1
ATOM 769 O O . GLN A 1 97 ? 33.450 -4.707 -56.955 1.00 84.44 97 GLN A O 1
ATOM 774 N N . LYS A 1 98 ? 31.460 -5.191 -56.042 1.00 86.75 98 LYS A N 1
ATOM 775 C CA . LYS A 1 98 ? 31.011 -6.052 -57.143 1.00 86.75 98 LYS A CA 1
ATOM 776 C C . LYS A 1 98 ? 30.869 -5.289 -58.462 1.00 86.75 98 LYS A C 1
ATOM 778 O O . LYS A 1 98 ? 31.143 -5.854 -59.516 1.00 86.75 98 LYS A O 1
ATOM 783 N N . LEU A 1 99 ? 30.436 -4.029 -58.410 1.00 85.69 99 LEU A N 1
ATOM 784 C CA . LEU A 1 99 ? 30.366 -3.154 -59.582 1.00 85.69 99 LEU A CA 1
ATOM 785 C C . LEU A 1 99 ? 31.759 -2.780 -60.104 1.00 85.69 99 LEU A C 1
ATOM 787 O O . LEU A 1 99 ? 31.949 -2.737 -61.315 1.00 85.69 99 LEU A O 1
ATOM 791 N N . LEU A 1 100 ? 32.728 -2.548 -59.212 1.00 81.50 100 LEU A N 1
ATOM 792 C CA . LEU A 1 100 ? 34.121 -2.292 -59.595 1.00 81.50 100 LEU A CA 1
ATOM 793 C C . LEU A 1 100 ? 34.790 -3.517 -60.233 1.00 81.50 100 LEU A C 1
ATOM 795 O O . LEU A 1 100 ? 35.527 -3.351 -61.194 1.00 81.50 100 LEU A O 1
ATOM 799 N N . ASP A 1 101 ? 34.508 -4.729 -59.750 1.00 81.81 101 ASP A N 1
ATOM 800 C CA . ASP A 1 101 ? 35.033 -5.985 -60.317 1.00 81.81 101 ASP A CA 1
ATOM 801 C C . ASP A 1 101 ? 34.462 -6.325 -61.715 1.00 81.81 101 ASP A C 1
ATOM 803 O O . ASP A 1 101 ? 34.980 -7.203 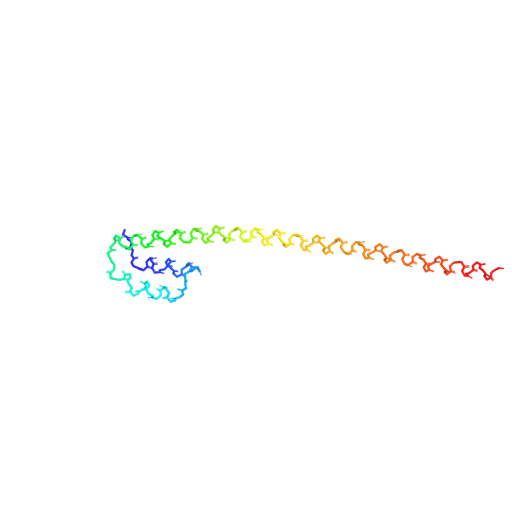-62.403 1.00 81.81 101 ASP A O 1
ATOM 807 N N . GLN A 1 102 ? 33.380 -5.661 -62.146 1.00 79.44 102 GLN A N 1
ATOM 808 C CA . GLN A 1 102 ? 32.758 -5.856 -63.467 1.00 79.44 102 GLN A CA 1
ATOM 809 C C . GLN A 1 102 ? 33.289 -4.913 -64.562 1.00 79.44 102 GLN A C 1
ATOM 811 O O . GLN A 1 102 ? 32.842 -5.020 -65.708 1.00 79.44 102 GLN A O 1
ATOM 816 N N . ILE A 1 103 ? 34.206 -3.999 -64.226 1.00 72.81 103 ILE A N 1
ATOM 817 C CA . ILE A 1 103 ? 34.821 -3.012 -65.131 1.00 72.81 103 ILE A CA 1
ATOM 818 C C . ILE A 1 103 ? 36.271 -3.412 -65.402 1.00 72.81 103 ILE A C 1
ATOM 820 O O . ILE A 1 103 ? 36.659 -3.395 -66.593 1.00 72.81 103 ILE A O 1
#

Secondary structure (DSSP, 8-state):
---HHHHHHHHHH-TTS-HHHHHHHHHHGGGS-HHHHHHHHHHHHHHHHHHHHHHHHHHHHHHHHHHHHHHHHHHHHHHHHHHHHHHHHHHHHHHHHHHHTT-

Sequence (103 aa):
MTTAEEVIALAEKIPAIPKGMVEEIRIDVPKMTDEQLATLKEKLENIAKIQLEDTKQKIALFKGFKGHLKAEKKAEKREALKEQEKSERIVELEEAQKLLDQI

Foldseek 3Di:
DQDLVNLLVLLVPQPVRDPVVSVVSNVCSVVDDPVVSVVSSVVSVVSNVVVVVVVVVVVVVVVVVVVVVVVVVVVVVVVVVVVVVVVVVVVVVVVVVVVVVVD

pLDDT: mean 78.83, std 8.94, range [60.28, 88.25]

Radius of gyration: 32.34 Å; chains: 1; bounding box: 55×22×93 Å